Protein AF-A0A9P1MG33-F1 (afdb_monomer_lite)

Radius of gyration: 34.08 Å; chains: 1; bounding box: 85×29×83 Å

Organism: NCBI:txid1442378

Secondary structure (DSSP, 8-state):
-HHHHHSS--S-SSPP-PPP-SSSS--TTS-------SSHHHHHHHHHHHHHHHHHHHHHHHHHHHHHHHHHHHHHHHHHHHHHHHHHHHHHHHHHHHHHT-

Sequence (102 aa):
MKELARKRDRSATPPDEAFYDADGELRDKGVGFYKFSKDKELRNAQLRSLQEQHRSTKAQQIIDKQPESTRQQQVELRKQVIEERKAKKMADSFLDTLANDM

Structure (mmCIF, N/CA/C/O backbone):
data_AF-A0A9P1MG33-F1
#
_entry.id   AF-A0A9P1MG33-F1
#
loop_
_atom_site.group_PDB
_atom_site.id
_atom_site.type_symbol
_atom_site.label_atom_id
_atom_site.label_alt_id
_atom_site.label_comp_id
_atom_site.label_asym_id
_atom_site.label_entity_id
_atom_site.label_seq_id
_atom_site.pdbx_PDB_ins_code
_atom_site.Cartn_x
_atom_site.Cartn_y
_atom_site.Cartn_z
_atom_site.occupancy
_atom_site.B_iso_or_equiv
_atom_site.auth_seq_id
_atom_site.auth_comp_id
_atom_site.auth_asym_id
_atom_site.auth_atom_id
_atom_site.pdbx_PDB_model_num
ATOM 1 N N . MET A 1 1 ? 55.359 6.347 -11.482 1.00 58.78 1 MET A N 1
ATOM 2 C CA . MET A 1 1 ? 54.116 7.067 -11.863 1.00 58.78 1 MET A CA 1
ATOM 3 C C . MET A 1 1 ? 53.313 6.385 -12.978 1.00 58.78 1 MET A C 1
ATOM 5 O O . MET A 1 1 ? 52.123 6.185 -12.775 1.00 58.78 1 MET A O 1
ATOM 9 N N . LYS A 1 2 ? 53.907 5.977 -14.117 1.00 68.00 2 LYS A N 1
ATOM 10 C CA . LYS A 1 2 ? 53.170 5.316 -15.226 1.00 68.00 2 LYS A CA 1
ATOM 11 C C . LYS A 1 2 ? 52.450 4.013 -14.840 1.00 68.00 2 LYS A C 1
ATOM 13 O O . LYS A 1 2 ? 51.339 3.781 -15.303 1.00 68.00 2 LYS A O 1
ATOM 18 N N . GLU A 1 3 ? 53.045 3.187 -13.980 1.00 71.50 3 GLU A N 1
ATOM 19 C CA . GLU A 1 3 ? 52.443 1.899 -13.599 1.00 71.50 3 GLU A CA 1
ATOM 20 C C . GLU A 1 3 ? 51.207 2.032 -12.701 1.00 71.50 3 GLU A C 1
ATOM 22 O O . GLU A 1 3 ? 50.247 1.281 -12.868 1.00 71.50 3 GLU A O 1
ATOM 27 N N . LEU A 1 4 ? 51.179 3.025 -11.802 1.00 64.69 4 LEU A N 1
ATOM 28 C CA . LEU A 1 4 ? 50.005 3.308 -10.965 1.00 64.69 4 LEU A CA 1
ATOM 29 C C . LEU A 1 4 ? 48.806 3.766 -11.809 1.00 64.69 4 LEU A C 1
ATOM 31 O O . LEU A 1 4 ? 47.685 3.326 -11.578 1.00 64.69 4 LEU A O 1
ATOM 35 N N . ALA A 1 5 ? 49.037 4.599 -12.828 1.00 70.00 5 ALA A N 1
ATOM 36 C CA . ALA A 1 5 ? 47.980 5.105 -13.708 1.00 70.00 5 ALA A CA 1
ATOM 37 C C . ALA A 1 5 ? 47.325 4.013 -14.579 1.00 70.00 5 ALA A C 1
ATOM 39 O O . ALA A 1 5 ? 46.208 4.196 -15.066 1.00 70.00 5 ALA A O 1
ATOM 40 N N . ARG A 1 6 ? 48.008 2.876 -14.779 1.00 73.94 6 ARG A N 1
ATOM 41 C CA . ARG A 1 6 ? 47.490 1.718 -15.527 1.00 73.94 6 ARG A CA 1
ATOM 42 C C . ARG A 1 6 ? 46.565 0.828 -14.693 1.00 73.94 6 ARG A C 1
ATOM 44 O O . ARG A 1 6 ? 45.766 0.107 -15.272 1.00 73.94 6 ARG A O 1
ATOM 51 N N . LYS A 1 7 ? 46.679 0.887 -13.361 1.00 75.81 7 LYS A N 1
ATOM 52 C CA . LYS A 1 7 ? 45.844 0.147 -12.396 1.00 75.81 7 LYS A CA 1
ATOM 53 C C . LYS A 1 7 ? 44.598 0.926 -11.955 1.00 75.81 7 LYS A C 1
ATOM 55 O O . LYS A 1 7 ? 43.830 0.430 -11.140 1.00 75.81 7 LYS A O 1
ATOM 60 N N . ARG A 1 8 ? 44.418 2.154 -12.448 1.00 79.56 8 ARG A N 1
ATOM 61 C CA . ARG A 1 8 ? 43.261 2.988 -12.120 1.00 79.56 8 ARG A CA 1
ATOM 62 C C . ARG A 1 8 ? 42.038 2.500 -12.893 1.00 79.56 8 ARG A C 1
ATOM 64 O O . ARG A 1 8 ? 42.104 2.394 -14.116 1.00 79.56 8 ARG A O 1
ATOM 71 N N . ASP A 1 9 ? 40.944 2.259 -12.176 1.00 78.31 9 ASP A N 1
ATOM 72 C CA . ASP A 1 9 ? 39.632 2.049 -12.780 1.00 78.31 9 ASP A CA 1
ATOM 73 C C . ASP A 1 9 ? 39.226 3.304 -13.573 1.00 78.31 9 ASP A C 1
ATOM 75 O O . ASP A 1 9 ? 39.340 4.434 -13.087 1.00 78.31 9 ASP A O 1
ATOM 79 N N . ARG A 1 10 ? 38.853 3.098 -14.837 1.00 76.25 10 ARG A N 1
ATOM 80 C CA . ARG A 1 10 ? 38.447 4.144 -15.790 1.00 76.25 10 ARG A CA 1
ATOM 81 C C . ARG A 1 10 ? 36.953 4.082 -16.089 1.00 76.25 10 ARG A C 1
ATOM 83 O O . ARG A 1 10 ? 36.506 4.757 -17.013 1.00 76.25 10 ARG A O 1
ATOM 90 N N . SER A 1 11 ? 36.209 3.252 -15.361 1.00 76.62 11 SER A N 1
ATOM 91 C CA . SER A 1 11 ? 34.761 3.199 -15.467 1.00 76.62 11 SER A CA 1
ATOM 92 C C . SER A 1 11 ? 34.158 4.570 -15.145 1.00 76.62 11 SER A C 1
ATOM 94 O O . SER A 1 11 ? 34.645 5.306 -14.281 1.00 76.62 11 SER A O 1
ATOM 96 N N . ALA A 1 12 ? 33.116 4.948 -15.884 1.00 76.81 12 ALA A N 1
ATOM 97 C CA . ALA A 1 12 ? 32.343 6.133 -15.552 1.00 76.81 12 ALA A CA 1
ATOM 98 C C . ALA A 1 12 ? 31.658 5.880 -14.202 1.00 76.81 12 ALA A C 1
ATOM 100 O O . ALA A 1 12 ? 30.958 4.884 -14.027 1.00 76.81 12 ALA A O 1
ATOM 101 N N . THR A 1 13 ? 31.927 6.740 -13.220 1.00 74.00 13 THR A N 1
ATOM 102 C CA . THR A 1 13 ? 31.265 6.710 -11.913 1.00 74.00 13 THR A CA 1
ATOM 103 C C . THR A 1 13 ? 30.472 8.012 -11.773 1.00 74.00 13 THR A C 1
ATOM 105 O O . THR A 1 13 ? 31.098 9.075 -11.754 1.00 74.00 13 THR A O 1
ATOM 108 N N . PRO A 1 14 ? 29.130 7.974 -11.683 1.00 74.81 14 PRO A N 1
ATOM 109 C CA . PRO A 1 14 ? 28.273 6.790 -11.561 1.00 74.81 14 PRO A CA 1
ATOM 110 C C . PRO A 1 14 ? 28.169 5.980 -12.867 1.00 74.81 14 PRO A C 1
ATOM 112 O O . PRO A 1 14 ? 28.359 6.556 -13.937 1.00 74.81 14 PRO A O 1
ATOM 115 N N . PRO A 1 15 ? 27.868 4.670 -12.783 1.00 78.19 15 PRO A N 1
ATOM 116 C CA . PRO A 1 15 ? 27.584 3.858 -13.962 1.00 78.19 15 PRO A CA 1
ATOM 117 C C . PRO A 1 15 ? 26.358 4.389 -14.712 1.00 78.19 15 PRO A C 1
ATOM 119 O O . PRO A 1 15 ? 25.524 5.095 -14.138 1.00 78.19 15 PRO A O 1
ATOM 122 N N . ASP A 1 16 ? 26.237 3.999 -15.979 1.00 79.00 16 ASP A N 1
ATOM 123 C CA . ASP A 1 16 ? 25.070 4.323 -16.795 1.00 79.00 16 ASP A CA 1
ATOM 124 C C . ASP A 1 16 ? 23.774 3.819 -16.140 1.00 79.00 16 ASP A C 1
ATOM 126 O O . ASP A 1 16 ? 23.748 2.801 -15.439 1.00 79.00 16 ASP A O 1
ATOM 130 N N . GLU A 1 17 ? 22.678 4.545 -16.365 1.00 77.88 17 GLU A N 1
ATOM 131 C CA . GLU A 1 17 ? 21.373 4.201 -15.802 1.00 77.88 17 GLU A CA 1
ATOM 132 C C . GLU A 1 17 ? 20.867 2.868 -16.375 1.00 77.88 17 GLU A C 1
ATOM 134 O O . GLU A 1 17 ? 20.375 2.792 -17.500 1.00 77.88 17 GLU A O 1
ATOM 139 N N . ALA A 1 18 ? 20.961 1.807 -15.573 1.00 80.88 18 ALA A N 1
ATOM 140 C CA . ALA A 1 18 ? 20.404 0.498 -15.883 1.00 80.88 18 ALA A CA 1
ATOM 141 C C . ALA A 1 18 ? 19.050 0.313 -15.182 1.00 80.88 18 ALA A C 1
ATOM 143 O O . ALA A 1 18 ? 18.940 0.406 -13.956 1.00 80.88 18 ALA A O 1
ATOM 144 N N . PHE A 1 19 ? 18.008 0.018 -15.960 1.00 86.06 19 PHE A N 1
ATOM 145 C CA . PHE A 1 19 ? 16.677 -0.276 -15.437 1.00 86.06 19 PHE A CA 1
ATOM 146 C C . PHE A 1 19 ? 16.425 -1.782 -15.371 1.00 86.06 19 PHE A C 1
ATOM 148 O O . PHE A 1 19 ? 16.874 -2.543 -16.223 1.00 86.06 19 PHE A O 1
ATOM 155 N N . TYR A 1 20 ? 15.659 -2.201 -14.360 1.00 84.19 20 TYR A N 1
ATOM 156 C CA . TYR A 1 20 ? 15.186 -3.580 -14.228 1.00 84.19 20 TYR A CA 1
ATOM 157 C C . TYR A 1 20 ? 14.439 -4.046 -15.489 1.00 84.19 20 TYR A C 1
ATOM 159 O O . TYR A 1 20 ? 13.536 -3.347 -15.961 1.00 84.19 20 TYR A O 1
ATOM 167 N N . ASP A 1 21 ? 14.799 -5.236 -15.975 1.00 84.88 21 ASP A N 1
ATOM 168 C CA . ASP A 1 21 ? 14.183 -5.906 -17.115 1.00 84.88 21 ASP A CA 1
ATOM 169 C C . ASP A 1 21 ? 13.141 -6.930 -16.651 1.00 84.88 21 ASP A C 1
ATOM 171 O O . ASP A 1 21 ? 13.475 -7.992 -16.129 1.00 84.88 21 ASP A O 1
ATOM 175 N N . ALA A 1 22 ? 11.869 -6.605 -16.872 1.00 81.12 22 ALA A N 1
ATOM 176 C CA . ALA A 1 22 ? 10.746 -7.445 -16.481 1.00 81.12 22 ALA A CA 1
ATOM 177 C C . ALA A 1 22 ? 10.575 -8.712 -17.335 1.00 81.12 22 ALA A C 1
ATOM 179 O O . ALA A 1 22 ? 9.859 -9.620 -16.916 1.00 81.12 22 ALA A O 1
ATOM 180 N N . ASP A 1 23 ? 11.183 -8.770 -18.521 1.00 80.94 23 ASP A N 1
ATOM 181 C CA . ASP A 1 23 ? 11.061 -9.915 -19.430 1.00 80.94 23 ASP A CA 1
ATOM 182 C C . ASP A 1 23 ? 12.213 -10.913 -19.260 1.00 80.94 23 ASP A C 1
ATOM 184 O O . ASP A 1 23 ? 12.101 -12.063 -19.678 1.00 80.94 23 ASP A O 1
ATOM 188 N N . GLY A 1 24 ? 13.298 -10.497 -18.597 1.00 78.56 24 GLY A N 1
ATOM 189 C CA . GLY A 1 24 ? 14.409 -11.374 -18.221 1.00 78.56 24 GLY A CA 1
ATOM 190 C C . GLY A 1 24 ? 14.135 -12.228 -16.978 1.00 78.56 24 GLY A C 1
ATOM 191 O O . GLY A 1 24 ? 14.844 -13.203 -16.738 1.00 78.56 24 GLY A O 1
ATOM 192 N N . GLU A 1 25 ? 13.116 -11.889 -16.181 1.00 72.50 25 GLU A N 1
ATOM 193 C CA . GLU A 1 25 ? 12.738 -12.658 -14.994 1.00 72.50 25 GLU A CA 1
ATOM 194 C C . GLU A 1 25 ? 11.605 -13.640 -15.329 1.00 72.50 25 GLU A C 1
ATOM 196 O O . GLU A 1 25 ? 10.447 -13.254 -15.502 1.00 72.50 25 GLU A O 1
ATOM 201 N N . LEU A 1 26 ? 11.930 -14.933 -15.392 1.00 69.62 26 LEU A N 1
ATOM 202 C CA . LEU A 1 26 ? 10.944 -15.992 -15.590 1.00 69.62 26 LEU A CA 1
ATOM 203 C C . LEU A 1 26 ? 10.181 -16.248 -14.278 1.00 69.62 26 LEU A C 1
ATOM 205 O O . LEU A 1 26 ? 10.656 -16.943 -13.378 1.00 69.62 26 LEU A O 1
ATOM 209 N N . ARG A 1 27 ? 8.992 -15.651 -14.150 1.00 72.25 27 ARG A N 1
ATOM 210 C CA . ARG A 1 27 ? 8.103 -15.797 -12.985 1.00 72.25 27 ARG A CA 1
ATOM 211 C C . ARG A 1 27 ? 6.937 -16.736 -13.279 1.00 72.25 27 ARG A C 1
ATOM 213 O O . ARG A 1 27 ? 5.783 -16.325 -13.287 1.00 72.25 27 ARG A O 1
ATOM 220 N N . ASP A 1 28 ? 7.238 -18.018 -13.438 1.00 71.19 28 ASP A N 1
ATOM 221 C CA . ASP A 1 28 ? 6.229 -19.036 -13.781 1.00 71.19 28 ASP A CA 1
ATOM 222 C C . ASP A 1 28 ? 5.352 -19.464 -12.594 1.00 71.19 28 ASP A C 1
ATOM 224 O O . ASP A 1 28 ? 4.324 -20.115 -12.766 1.00 71.19 28 ASP A O 1
ATOM 228 N N . LYS A 1 29 ? 5.762 -19.121 -11.366 1.00 72.88 29 LYS A N 1
ATOM 229 C CA . LYS A 1 29 ? 5.102 -19.540 -10.115 1.00 72.88 29 LYS A CA 1
ATOM 230 C C . LYS A 1 29 ? 4.717 -18.367 -9.200 1.00 72.88 29 LYS A C 1
ATOM 232 O O . LYS A 1 29 ? 4.616 -18.547 -7.990 1.00 72.88 29 LYS A O 1
ATOM 237 N N . GLY A 1 30 ? 4.580 -17.156 -9.746 1.00 68.81 30 GLY A N 1
ATOM 238 C CA . GLY A 1 30 ? 4.502 -15.915 -8.964 1.00 68.81 30 GLY A CA 1
ATOM 239 C C . GLY A 1 30 ? 3.156 -15.183 -8.985 1.00 68.81 30 GLY A C 1
ATOM 240 O O . GLY A 1 30 ? 2.344 -15.349 -9.891 1.00 68.81 30 GLY A O 1
ATOM 241 N N . VAL A 1 31 ? 2.968 -14.311 -7.985 1.00 72.50 31 VAL A N 1
ATOM 242 C CA . VAL A 1 31 ? 1.948 -13.246 -7.966 1.00 72.50 31 VAL A CA 1
ATOM 243 C C . VAL A 1 31 ? 2.248 -12.258 -9.100 1.00 72.50 31 VAL A C 1
ATOM 245 O O . VAL A 1 31 ? 3.407 -11.898 -9.311 1.00 72.50 31 VAL A O 1
ATOM 248 N N . GLY A 1 32 ? 1.216 -11.822 -9.830 1.00 76.44 32 GLY A N 1
ATOM 249 C CA . GLY A 1 32 ? 1.362 -10.846 -10.911 1.00 76.44 32 GLY A CA 1
ATOM 250 C C . GLY A 1 32 ? 2.050 -9.567 -10.426 1.00 76.44 32 GLY A C 1
ATOM 251 O O . GLY A 1 32 ? 1.691 -9.016 -9.387 1.00 76.44 32 GLY A O 1
ATOM 252 N N . PHE A 1 33 ? 3.048 -9.100 -11.174 1.00 84.19 33 PHE A N 1
ATOM 253 C CA . PHE A 1 33 ? 3.790 -7.878 -10.872 1.00 84.19 33 PHE A CA 1
ATOM 254 C C . PHE A 1 33 ? 3.629 -6.863 -12.003 1.00 84.19 33 PHE A C 1
ATOM 256 O O . PHE A 1 33 ? 3.382 -7.221 -13.155 1.00 84.19 33 PHE A O 1
ATOM 263 N N . TYR A 1 34 ? 3.774 -5.580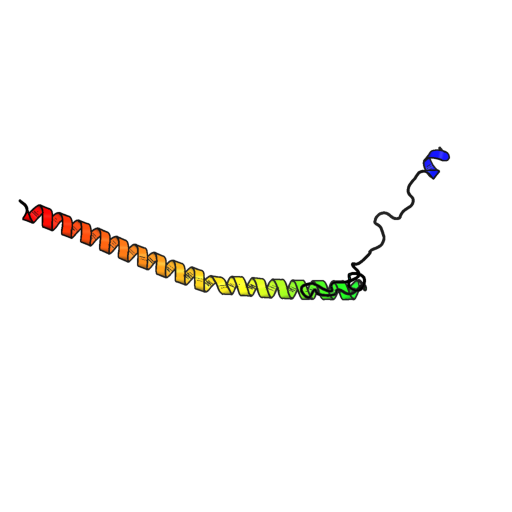 -11.673 1.00 87.56 34 TYR A N 1
ATOM 264 C CA . TYR A 1 34 ? 3.711 -4.514 -12.665 1.00 87.56 34 TYR A CA 1
ATOM 265 C C . TYR A 1 34 ? 5.037 -4.416 -13.430 1.00 87.56 34 TYR A C 1
ATOM 267 O O . TYR A 1 34 ? 6.092 -4.179 -12.837 1.00 87.56 34 TYR A O 1
ATOM 275 N N . LYS A 1 35 ? 4.983 -4.595 -14.754 1.00 89.06 35 LYS A N 1
ATOM 276 C CA . LYS A 1 35 ? 6.146 -4.490 -15.641 1.00 89.06 35 LYS A CA 1
ATOM 277 C C . LYS A 1 35 ? 6.396 -3.027 -16.013 1.00 89.06 35 LYS A C 1
ATOM 279 O O . LYS A 1 35 ? 5.692 -2.465 -16.849 1.00 89.06 35 LYS A O 1
ATOM 284 N N . PHE A 1 36 ? 7.397 -2.405 -15.395 1.00 90.69 36 PHE A N 1
ATOM 285 C CA . PHE A 1 36 ? 7.818 -1.053 -15.767 1.00 90.69 36 PHE A CA 1
ATOM 286 C C . PHE A 1 36 ? 8.544 -1.034 -17.111 1.00 90.69 36 PHE A C 1
ATOM 288 O O . PHE A 1 36 ? 9.255 -1.978 -17.456 1.00 90.69 36 PHE A O 1
ATOM 295 N N . SER A 1 37 ? 8.425 0.085 -17.824 1.00 89.94 37 SER A N 1
ATOM 296 C CA . SER A 1 37 ? 9.181 0.319 -19.051 1.00 89.94 37 SER A CA 1
ATOM 297 C C . SER A 1 37 ? 10.693 0.372 -18.786 1.00 89.94 37 SER A C 1
ATOM 299 O O . SER A 1 37 ? 11.146 0.746 -17.694 1.00 89.94 37 SER A O 1
ATOM 301 N N . LYS A 1 38 ? 11.467 0.006 -19.814 1.00 88.25 38 LYS A N 1
ATOM 302 C CA . LYS A 1 38 ? 12.919 0.233 -19.900 1.00 88.25 38 LYS A CA 1
ATOM 303 C C . LYS A 1 38 ? 13.241 1.667 -20.319 1.00 88.25 38 LYS A C 1
ATOM 305 O O . LYS A 1 38 ? 14.335 2.145 -20.055 1.00 88.25 38 LYS A O 1
ATOM 310 N N . ASP A 1 39 ? 12.291 2.342 -20.959 1.00 90.69 39 ASP A N 1
ATOM 311 C CA . ASP A 1 39 ? 12.423 3.752 -21.295 1.00 90.69 39 ASP A CA 1
ATOM 312 C C . ASP A 1 39 ? 12.264 4.619 -20.039 1.00 90.69 39 ASP A C 1
ATOM 314 O O . ASP A 1 39 ? 11.305 4.465 -19.274 1.00 90.69 39 ASP A O 1
ATOM 318 N N . LYS A 1 40 ? 13.216 5.533 -19.831 1.00 90.00 40 LYS A N 1
ATOM 319 C CA . LYS A 1 40 ? 13.304 6.373 -18.631 1.00 90.00 40 LYS A CA 1
ATOM 320 C C . LYS A 1 40 ? 12.085 7.273 -18.468 1.00 90.00 40 LYS A C 1
ATOM 322 O O . LYS A 1 40 ? 11.576 7.424 -17.355 1.00 90.00 40 LYS A O 1
ATOM 327 N N . GLU A 1 41 ? 11.632 7.902 -19.544 1.00 92.31 41 GLU A N 1
ATOM 328 C CA . GLU A 1 41 ? 10.544 8.877 -19.486 1.00 92.31 41 GLU A CA 1
ATOM 329 C C . GLU A 1 41 ? 9.220 8.183 -19.184 1.00 92.31 41 GLU A C 1
ATOM 331 O O . GLU A 1 41 ? 8.514 8.565 -18.243 1.00 92.31 41 GLU A O 1
ATOM 336 N N . LEU A 1 42 ? 8.945 7.091 -19.901 1.00 92.81 42 LEU A N 1
ATOM 337 C CA . LEU A 1 42 ? 7.774 6.253 -19.676 1.00 92.81 42 LEU A CA 1
ATOM 338 C C . LEU A 1 42 ? 7.776 5.652 -18.271 1.00 92.81 42 LEU A C 1
ATOM 340 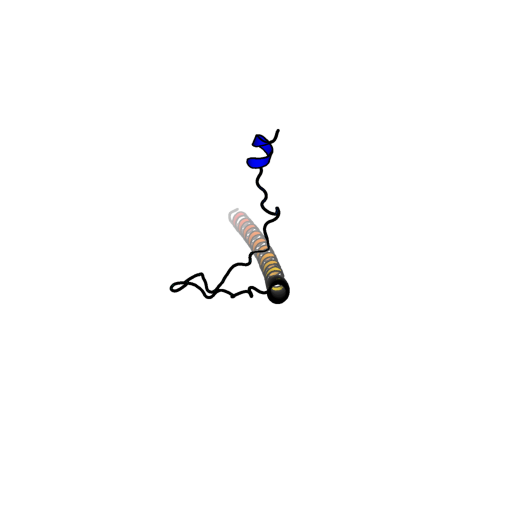O O . LEU A 1 42 ? 6.760 5.709 -17.578 1.00 92.81 42 LEU A O 1
ATOM 344 N N . ARG A 1 43 ? 8.915 5.132 -17.800 1.00 92.56 43 ARG A N 1
ATOM 345 C CA . ARG A 1 43 ? 9.044 4.606 -16.434 1.00 92.56 43 ARG A CA 1
ATOM 346 C C . ARG A 1 43 ? 8.762 5.682 -15.389 1.00 92.56 43 ARG A C 1
ATOM 348 O O . ARG A 1 43 ? 8.040 5.424 -14.428 1.00 92.56 43 ARG A O 1
ATOM 355 N N . ASN A 1 44 ? 9.296 6.888 -15.562 1.00 93.81 44 ASN A N 1
ATOM 356 C CA . ASN A 1 44 ? 9.047 7.990 -14.634 1.00 93.81 44 ASN A CA 1
ATOM 357 C C . ASN A 1 44 ? 7.568 8.391 -14.608 1.00 93.81 44 ASN A C 1
ATOM 359 O O . ASN A 1 44 ? 7.026 8.659 -13.536 1.00 93.81 44 ASN A O 1
ATOM 363 N N . ALA A 1 45 ? 6.895 8.402 -15.760 1.00 96.19 45 ALA A N 1
ATOM 364 C CA . ALA A 1 45 ? 5.454 8.631 -15.827 1.00 96.19 45 ALA A CA 1
ATOM 365 C C . ALA A 1 45 ? 4.664 7.526 -15.100 1.00 96.19 45 ALA A C 1
ATOM 367 O O . ALA A 1 45 ? 3.792 7.830 -14.284 1.00 96.19 45 ALA A O 1
ATOM 368 N N . GLN A 1 46 ? 5.024 6.257 -15.316 1.00 95.19 46 GLN A N 1
ATOM 369 C CA . GLN A 1 46 ? 4.422 5.109 -14.629 1.00 95.19 46 GLN A CA 1
ATOM 370 C C . GLN A 1 46 ? 4.601 5.193 -13.105 1.00 95.19 46 GLN A C 1
ATOM 372 O O . GLN A 1 46 ? 3.644 4.998 -12.358 1.00 95.19 46 GLN A O 1
ATOM 377 N N . LEU A 1 47 ? 5.802 5.538 -12.630 1.00 95.00 47 LEU A N 1
ATOM 378 C CA . LEU A 1 47 ? 6.085 5.699 -11.201 1.00 95.00 47 LEU A CA 1
ATOM 379 C C . LEU A 1 47 ? 5.289 6.850 -10.575 1.00 95.00 47 LEU A C 1
ATOM 381 O O . LEU A 1 47 ? 4.768 6.697 -9.472 1.00 95.00 47 LEU A O 1
ATOM 385 N N . ARG A 1 48 ? 5.156 7.983 -11.275 1.00 96.88 48 ARG A N 1
ATOM 386 C CA . ARG A 1 48 ? 4.336 9.114 -10.810 1.00 96.88 48 ARG A CA 1
ATOM 387 C C . ARG A 1 48 ? 2.868 8.722 -10.676 1.00 96.88 48 ARG A C 1
ATOM 389 O O . ARG A 1 48 ? 2.271 8.993 -9.638 1.00 96.88 48 ARG A O 1
ATOM 396 N N . SER A 1 49 ? 2.322 8.035 -11.679 1.00 96.38 49 SER A N 1
ATOM 397 C CA . SER A 1 49 ? 0.943 7.538 -11.643 1.00 96.38 49 SER A CA 1
ATOM 398 C C . SER A 1 49 ? 0.725 6.556 -10.487 1.00 96.38 49 SER A C 1
ATOM 400 O O . SER A 1 49 ? -0.231 6.696 -9.725 1.00 96.38 49 SER A O 1
ATOM 402 N N . LEU A 1 50 ? 1.658 5.621 -10.276 1.00 96.19 50 LEU A N 1
ATOM 403 C CA . LEU A 1 50 ? 1.595 4.686 -9.153 1.00 96.19 50 LEU A CA 1
ATOM 404 C C . LEU A 1 50 ? 1.640 5.412 -7.799 1.00 96.19 50 LEU A C 1
ATOM 406 O O . LEU A 1 50 ? 0.906 5.063 -6.873 1.00 96.19 50 LEU A O 1
ATOM 410 N N . GLN A 1 51 ? 2.483 6.438 -7.670 1.00 96.81 51 GLN A N 1
ATOM 411 C CA . GLN A 1 51 ? 2.573 7.230 -6.446 1.00 96.81 51 GLN A CA 1
ATOM 412 C C . GLN A 1 51 ? 1.277 8.002 -6.170 1.00 96.81 51 GLN A C 1
ATOM 414 O O . GLN A 1 51 ? 0.859 8.103 -5.016 1.00 96.81 51 GLN A O 1
ATOM 419 N N . GLU A 1 52 ? 0.627 8.528 -7.205 1.00 97.19 52 GLU A N 1
ATOM 420 C CA . GLU A 1 52 ? -0.667 9.198 -7.086 1.00 97.19 52 GLU A CA 1
ATOM 421 C C . GLU A 1 52 ? -1.765 8.231 -6.622 1.00 97.19 52 GLU A C 1
ATOM 423 O O . GLU A 1 52 ? -2.455 8.517 -5.642 1.00 97.19 52 GLU A O 1
ATOM 428 N N . GLN A 1 53 ? -1.851 7.043 -7.231 1.00 96.31 53 GLN A N 1
ATOM 429 C CA . GLN A 1 53 ? -2.768 5.978 -6.804 1.00 96.31 53 GLN A CA 1
ATOM 430 C C . GLN A 1 53 ? -2.514 5.533 -5.359 1.00 96.31 53 GLN A C 1
ATOM 432 O O . GLN A 1 53 ? -3.446 5.273 -4.593 1.00 96.31 53 GLN A O 1
ATOM 437 N N . HIS A 1 54 ? -1.245 5.461 -4.951 1.00 96.81 54 HIS A N 1
ATOM 438 C CA . HIS A 1 54 ? -0.898 5.142 -3.572 1.00 96.81 54 HIS A CA 1
ATOM 439 C C . HIS A 1 54 ? -1.397 6.220 -2.604 1.00 96.81 54 HIS A C 1
ATOM 441 O O . HIS A 1 54 ? -1.984 5.899 -1.569 1.00 96.81 54 HIS A O 1
ATOM 447 N N . ARG A 1 55 ? -1.194 7.501 -2.940 1.00 97.38 55 ARG A N 1
ATOM 448 C CA . ARG A 1 55 ? -1.651 8.631 -2.120 1.00 97.38 55 ARG A CA 1
ATOM 449 C C . ARG A 1 55 ? -3.170 8.653 -1.989 1.00 97.38 55 ARG A C 1
ATOM 451 O O . ARG A 1 55 ? -3.654 8.790 -0.869 1.00 97.38 55 ARG A O 1
ATOM 458 N N . SER A 1 56 ? -3.908 8.475 -3.086 1.00 96.50 56 SER A N 1
ATOM 459 C CA . SER A 1 56 ? -5.377 8.451 -3.052 1.00 96.50 56 SER A CA 1
ATOM 460 C C . SER A 1 56 ? -5.900 7.290 -2.205 1.00 96.50 56 SER A C 1
ATOM 462 O O . SER A 1 56 ? -6.732 7.495 -1.325 1.00 96.50 56 SER A O 1
ATOM 464 N N . THR A 1 57 ? -5.330 6.094 -2.373 1.00 96.50 57 THR A N 1
ATOM 465 C CA . THR A 1 57 ? -5.697 4.912 -1.578 1.00 96.50 57 THR A CA 1
ATOM 466 C C . THR A 1 57 ? -5.419 5.127 -0.093 1.00 96.50 57 THR A C 1
ATOM 468 O O . THR A 1 57 ? -6.245 4.793 0.754 1.00 96.50 57 THR A O 1
ATOM 471 N N . LYS A 1 58 ? -4.262 5.702 0.255 1.00 95.81 58 LYS A N 1
ATOM 472 C CA . LYS A 1 58 ? -3.921 6.006 1.650 1.00 95.81 58 LYS A CA 1
ATOM 473 C C . LYS A 1 58 ? -4.835 7.066 2.251 1.00 95.81 58 LYS A C 1
ATOM 475 O O . LYS A 1 58 ? -5.241 6.908 3.398 1.00 95.81 58 LYS A O 1
ATOM 480 N N . ALA A 1 59 ? -5.180 8.103 1.491 1.00 95.31 59 ALA A N 1
ATOM 481 C CA . ALA A 1 59 ? -6.143 9.107 1.925 1.00 95.31 59 ALA A CA 1
ATOM 482 C C . ALA A 1 59 ? -7.513 8.470 2.196 1.00 95.31 59 ALA A C 1
ATOM 484 O O . ALA A 1 59 ? -8.075 8.685 3.269 1.00 95.31 59 ALA A O 1
ATOM 485 N N . GLN A 1 60 ? -7.992 7.610 1.291 1.00 94.44 60 GLN A N 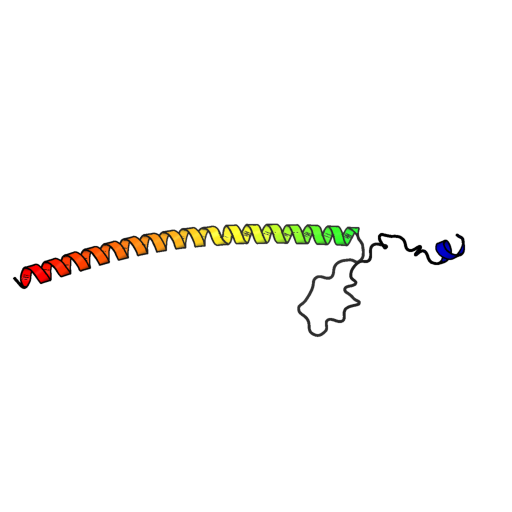1
ATOM 486 C CA . GLN A 1 60 ? -9.249 6.889 1.481 1.00 94.44 60 GLN A CA 1
ATOM 487 C C . GLN A 1 60 ? -9.204 5.993 2.719 1.00 94.44 60 GLN A C 1
ATOM 489 O O . GLN A 1 60 ? -10.097 6.068 3.545 1.00 94.44 60 GLN A O 1
ATOM 494 N N . GLN A 1 61 ? -8.124 5.234 2.930 1.00 93.06 61 GLN A N 1
ATOM 495 C CA . GLN A 1 61 ? -7.963 4.408 4.134 1.00 93.06 61 GLN A CA 1
ATOM 496 C C . GLN A 1 61 ? -8.005 5.220 5.433 1.00 93.06 61 GLN A C 1
ATOM 498 O O . GLN A 1 61 ? -8.460 4.716 6.459 1.00 93.06 61 GLN A O 1
ATOM 503 N N . ILE A 1 62 ? -7.483 6.450 5.427 1.00 91.69 62 ILE A N 1
ATOM 504 C CA . ILE A 1 62 ? -7.553 7.331 6.596 1.00 91.69 62 ILE A CA 1
ATOM 505 C C . ILE A 1 62 ? -9.002 7.755 6.829 1.00 91.69 62 ILE A C 1
ATOM 507 O O . ILE A 1 62 ? -9.465 7.638 7.959 1.00 91.69 62 ILE A O 1
ATOM 511 N N . ILE A 1 63 ? -9.713 8.187 5.781 1.00 89.38 63 ILE A N 1
ATOM 512 C CA . ILE A 1 63 ? -11.140 8.549 5.841 1.00 89.38 63 ILE A CA 1
ATOM 513 C C . ILE A 1 63 ? -11.966 7.357 6.347 1.00 89.38 63 ILE A C 1
ATOM 515 O O . ILE A 1 63 ? -12.713 7.519 7.304 1.00 89.38 63 ILE A O 1
ATOM 519 N N . ASP A 1 64 ? -11.702 6.171 5.795 1.00 86.81 64 ASP A N 1
ATOM 520 C CA . ASP A 1 64 ? -12.085 4.817 6.220 1.00 86.81 64 ASP A CA 1
ATOM 521 C C . ASP A 1 64 ? -12.169 4.622 7.737 1.00 86.81 64 ASP A C 1
ATOM 523 O O . ASP A 1 64 ? -13.155 4.165 8.317 1.00 86.81 64 ASP A O 1
ATOM 527 N N . LYS A 1 65 ? -11.067 4.981 8.394 1.00 82.25 65 LYS A N 1
ATOM 528 C CA . LYS A 1 65 ? -10.816 4.692 9.809 1.00 82.25 65 LYS A CA 1
ATOM 529 C C . LYS A 1 65 ? -11.379 5.743 10.765 1.00 82.25 65 LYS A C 1
ATOM 531 O O . LYS A 1 65 ? -11.555 5.446 11.945 1.00 82.25 65 LYS A O 1
ATOM 536 N N . GLN A 1 66 ? -11.670 6.957 10.297 1.00 76.19 66 GLN A N 1
ATOM 537 C CA . GLN A 1 66 ? -12.267 8.015 11.128 1.00 76.19 66 GLN A CA 1
ATOM 538 C C . GLN A 1 66 ? -13.669 7.667 11.686 1.00 76.19 66 GLN A C 1
ATOM 540 O O . GLN A 1 66 ? -13.918 7.897 12.872 1.00 76.19 66 GLN A O 1
ATOM 545 N N . PRO A 1 67 ? -14.619 7.097 10.919 1.00 71.44 67 PRO A N 1
ATOM 546 C CA . PRO A 1 67 ? -15.907 6.690 11.477 1.00 71.44 67 PRO A CA 1
ATOM 547 C C . PRO A 1 67 ? -15.774 5.492 12.429 1.00 71.44 67 PRO A C 1
ATOM 549 O O . PRO A 1 67 ? -16.520 5.395 13.404 1.00 71.44 67 PRO A O 1
ATOM 552 N N . GLU A 1 68 ? -14.804 4.597 12.208 1.00 70.62 68 GLU A N 1
ATOM 553 C CA . GLU A 1 68 ? -14.542 3.491 13.134 1.00 70.62 68 GLU A CA 1
ATOM 554 C C . GLU A 1 68 ? -14.041 3.990 14.492 1.00 70.62 68 GLU A C 1
ATOM 556 O O . GLU A 1 68 ? -14.533 3.525 15.521 1.00 70.62 68 GLU A O 1
ATOM 561 N N . SER A 1 69 ? -13.135 4.973 14.511 1.00 72.94 69 SER A N 1
ATOM 562 C CA . SER A 1 69 ? -12.604 5.535 15.758 1.00 72.94 69 SER A CA 1
ATOM 563 C C . SER A 1 69 ? -13.677 6.280 16.556 1.00 72.94 69 SER A C 1
ATOM 565 O O . SER A 1 69 ? -13.809 6.067 17.761 1.00 72.94 69 SER A O 1
ATOM 567 N N . THR A 1 70 ? -14.515 7.083 15.897 1.00 78.31 70 THR A N 1
ATOM 568 C CA . THR A 1 70 ? -15.610 7.804 16.571 1.00 78.31 70 THR A CA 1
ATOM 569 C C . THR A 1 70 ? -16.678 6.858 17.119 1.00 78.31 70 THR A C 1
ATOM 571 O O . THR A 1 70 ? -17.148 7.039 18.246 1.00 78.31 70 THR A O 1
ATOM 574 N N . ARG A 1 71 ? -17.033 5.797 16.381 1.00 83.31 71 ARG A N 1
ATOM 575 C CA . ARG A 1 71 ? -17.962 4.768 16.871 1.00 83.31 71 ARG A CA 1
ATOM 576 C C . ARG A 1 71 ? -17.379 4.005 18.059 1.00 83.31 71 ARG A C 1
ATOM 578 O O . ARG A 1 71 ? -18.095 3.766 19.029 1.00 83.31 71 ARG A O 1
ATOM 585 N N . GLN A 1 72 ? -16.103 3.628 17.998 1.00 85.56 72 GLN A N 1
ATOM 586 C CA . GLN A 1 72 ? -15.412 2.949 19.098 1.00 85.56 72 GLN A CA 1
ATOM 587 C C . GLN A 1 72 ? -15.399 3.811 20.364 1.00 85.56 72 GLN A C 1
ATOM 589 O O . GLN A 1 72 ? -15.803 3.326 21.418 1.00 85.56 72 GLN A O 1
ATOM 594 N N . GLN A 1 73 ? -15.065 5.100 20.246 1.00 87.50 73 GLN A N 1
ATOM 595 C CA . GLN A 1 73 ? -15.095 6.048 21.365 1.00 87.50 73 GLN A CA 1
ATOM 596 C C . GLN A 1 73 ? -16.491 6.159 21.991 1.00 87.50 73 GLN A C 1
ATOM 598 O O . GLN A 1 73 ? -16.634 6.098 23.210 1.00 87.50 73 GLN A O 1
ATOM 603 N N . GLN A 1 74 ? -17.547 6.262 21.178 1.00 89.44 74 GLN A N 1
ATOM 604 C CA . GLN A 1 74 ? -18.920 6.310 21.695 1.00 89.44 74 GLN A CA 1
ATOM 605 C C . GLN A 1 74 ? -19.319 5.021 22.425 1.00 89.44 74 GLN A C 1
ATOM 607 O O . GLN A 1 74 ? -19.997 5.074 23.453 1.00 89.44 74 GLN A O 1
ATOM 612 N N . VAL A 1 75 ? -18.922 3.858 21.902 1.00 91.56 75 VAL A N 1
ATOM 613 C CA . VAL A 1 75 ? -19.180 2.561 22.544 1.00 91.56 75 VAL A CA 1
ATOM 614 C C . VAL A 1 75 ? -18.420 2.448 23.865 1.00 91.56 75 VAL A C 1
ATOM 616 O O . VAL A 1 75 ? -18.988 1.982 24.851 1.00 91.56 75 VAL A O 1
ATOM 619 N N . GLU A 1 76 ? -17.173 2.906 23.910 1.00 92.12 76 GLU A N 1
ATOM 620 C CA . GLU A 1 76 ? -16.341 2.877 25.111 1.00 92.12 76 GLU A CA 1
ATOM 621 C C . GLU A 1 76 ? -16.883 3.799 26.209 1.00 92.12 76 GLU A C 1
ATOM 623 O O . GLU A 1 76 ? -17.062 3.351 27.341 1.00 92.12 76 GLU A O 1
ATOM 628 N N . LEU A 1 77 ? -17.281 5.028 25.862 1.00 93.19 77 LEU A N 1
ATOM 629 C CA . LEU A 1 77 ? -17.954 5.943 26.790 1.00 93.19 77 LEU A CA 1
ATOM 630 C C . LEU A 1 77 ? -19.257 5.341 27.332 1.00 93.19 77 LEU A C 1
ATOM 632 O O . LEU A 1 77 ? -19.515 5.373 28.535 1.00 93.19 77 LEU A O 1
ATOM 636 N N . ARG A 1 78 ? -20.077 4.730 26.465 1.00 94.62 78 ARG A N 1
ATOM 637 C CA . ARG A 1 78 ? -21.300 4.035 26.904 1.00 94.62 78 ARG A CA 1
ATOM 638 C C . ARG A 1 78 ? -20.988 2.879 27.850 1.00 94.62 78 ARG A C 1
ATOM 640 O O . ARG A 1 78 ? -21.711 2.693 28.826 1.00 94.62 78 ARG A O 1
ATOM 647 N N . LYS A 1 79 ? -19.927 2.116 27.581 1.00 94.94 79 LYS A N 1
ATOM 648 C CA . LYS A 1 79 ? -19.488 1.011 28.439 1.00 94.94 79 LYS A CA 1
ATOM 649 C C . LYS A 1 79 ? -19.067 1.524 29.817 1.00 94.94 79 LYS A C 1
ATOM 651 O O . LYS A 1 79 ? -19.537 0.978 30.807 1.00 94.94 79 LYS A O 1
ATOM 656 N N . GLN A 1 80 ? -18.275 2.594 29.884 1.00 95.19 80 GLN A N 1
ATOM 657 C CA . GLN A 1 80 ? -17.861 3.218 31.148 1.00 95.19 80 GLN A CA 1
ATOM 658 C C . GLN A 1 80 ? -19.068 3.677 31.977 1.00 95.19 80 GLN A C 1
ATOM 660 O O . GLN A 1 80 ? -19.196 3.289 33.134 1.00 95.19 80 GLN A O 1
ATOM 665 N N . VAL A 1 81 ? -20.022 4.387 31.364 1.00 96.25 81 VAL A N 1
ATOM 666 C CA . VAL A 1 81 ? -21.247 4.841 32.051 1.00 96.25 81 VAL A CA 1
ATOM 667 C C . VAL A 1 81 ? -22.074 3.668 32.590 1.00 96.25 81 VAL A C 1
ATOM 669 O O . VAL A 1 81 ? -22.658 3.755 33.672 1.00 96.25 81 VAL A O 1
ATOM 672 N N . ILE A 1 82 ? -22.163 2.563 31.845 1.00 94.38 82 ILE A N 1
ATOM 673 C CA . ILE A 1 82 ? -22.879 1.363 32.297 1.00 94.38 82 ILE A CA 1
ATOM 674 C C . ILE A 1 82 ? -22.156 0.715 33.481 1.00 94.38 82 ILE A C 1
ATOM 676 O O . ILE A 1 82 ? -22.817 0.359 34.456 1.00 94.38 82 ILE A O 1
ATOM 680 N N . GLU A 1 83 ? -20.834 0.571 33.414 1.00 94.81 83 GLU A N 1
ATOM 681 C CA . GLU A 1 83 ? -20.041 -0.017 34.497 1.00 94.81 83 GLU A CA 1
ATOM 682 C C . GLU A 1 83 ? -20.103 0.833 35.772 1.00 94.81 83 GLU A C 1
ATOM 684 O O . GLU A 1 83 ? -20.340 0.289 36.847 1.00 94.81 83 GLU A O 1
ATOM 689 N N . GLU A 1 84 ? -20.046 2.163 35.670 1.00 95.44 84 GLU A N 1
ATOM 690 C CA . GLU A 1 84 ? -20.254 3.060 36.816 1.00 95.44 84 GLU A CA 1
ATOM 691 C C . GLU A 1 84 ? -21.640 2.886 37.449 1.00 95.44 84 GLU A C 1
ATOM 693 O O . GLU A 1 84 ? -21.778 2.815 38.671 1.00 95.44 84 GLU A O 1
ATOM 698 N N . ARG A 1 85 ? -22.693 2.794 36.625 1.00 94.19 85 ARG A N 1
ATOM 699 C CA . ARG A 1 85 ? -24.062 2.568 37.115 1.00 94.19 85 ARG A CA 1
ATOM 700 C C . ARG A 1 85 ? -24.210 1.205 37.783 1.00 94.19 85 ARG A C 1
ATOM 702 O O . ARG A 1 85 ? -24.918 1.106 38.781 1.00 94.19 85 ARG A O 1
ATOM 709 N N . LYS A 1 86 ? -23.571 0.162 37.245 1.00 93.69 86 LYS A N 1
ATOM 710 C CA . LYS A 1 86 ? -23.557 -1.175 37.856 1.00 93.69 86 LYS A CA 1
ATOM 711 C C . LYS A 1 86 ? -22.809 -1.171 39.184 1.00 93.69 86 LYS A C 1
ATOM 713 O O . LYS A 1 86 ? -23.338 -1.711 40.147 1.00 93.69 86 LYS A O 1
ATOM 718 N N . ALA A 1 87 ? -21.638 -0.538 39.245 1.00 94.56 87 ALA A N 1
ATOM 719 C CA . ALA A 1 87 ? -20.843 -0.433 40.463 1.00 94.56 87 ALA A CA 1
ATOM 720 C C . ALA A 1 87 ? -21.616 0.285 41.579 1.00 94.56 87 ALA A C 1
ATOM 722 O O . ALA A 1 87 ? -21.664 -0.216 42.698 1.00 94.56 87 ALA A O 1
ATOM 723 N N . LYS A 1 88 ? -22.299 1.395 41.257 1.00 94.38 88 LYS A N 1
ATOM 724 C CA . LYS A 1 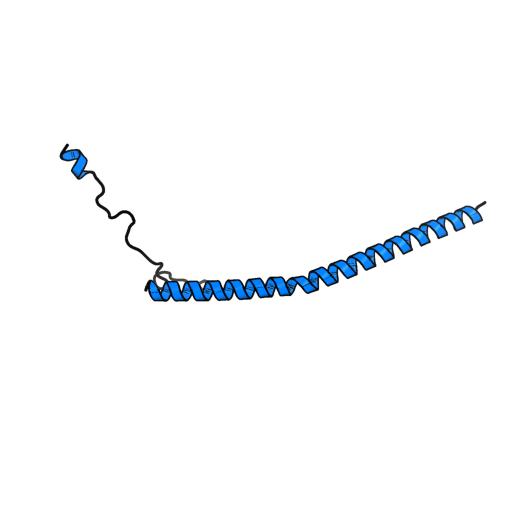88 ? -23.188 2.091 42.203 1.00 94.38 88 LYS A CA 1
ATOM 725 C C . LYS A 1 88 ? -24.313 1.187 42.700 1.00 94.38 88 LYS A C 1
ATOM 727 O O . LYS A 1 88 ? -24.446 1.007 43.898 1.00 94.38 88 LYS A O 1
ATOM 732 N N . LYS A 1 89 ? -25.047 0.532 41.793 1.00 94.00 89 LYS A N 1
ATOM 733 C CA . LYS A 1 89 ? -26.118 -0.403 42.180 1.00 94.00 89 LYS A CA 1
ATOM 734 C C . LYS A 1 89 ? -25.623 -1.554 43.056 1.00 94.00 89 LYS A C 1
ATOM 736 O O . LYS A 1 89 ? -26.327 -1.936 43.980 1.00 94.00 89 LYS A O 1
ATOM 741 N N . MET A 1 90 ? -24.446 -2.113 42.763 1.00 91.69 90 MET A N 1
ATOM 742 C CA . MET A 1 90 ? -23.849 -3.161 43.596 1.00 91.69 90 MET A CA 1
ATOM 743 C C . MET A 1 90 ? -23.509 -2.630 44.987 1.00 91.69 90 MET A C 1
ATOM 745 O O . MET A 1 90 ? -23.843 -3.287 45.967 1.00 91.69 90 MET A O 1
ATOM 749 N N . ALA A 1 91 ? -22.903 -1.442 45.076 1.00 93.38 91 ALA A N 1
ATOM 750 C CA . ALA A 1 91 ? -22.604 -0.7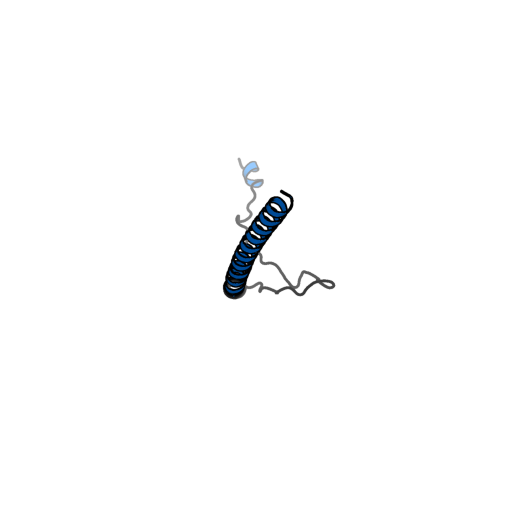97 46.350 1.00 93.38 91 ALA A CA 1
ATOM 751 C C . ALA A 1 91 ? -23.880 -0.522 47.161 1.00 93.38 91 ALA A C 1
ATOM 753 O O . ALA A 1 91 ? -23.937 -0.901 48.326 1.00 93.38 91 ALA A O 1
ATOM 754 N N . ASP A 1 92 ? -24.918 0.039 46.537 1.00 92.00 92 ASP A N 1
ATOM 755 C CA . ASP A 1 92 ? -26.205 0.308 47.188 1.00 92.00 92 ASP A CA 1
ATOM 756 C C . ASP A 1 92 ? -26.849 -0.996 47.691 1.00 92.00 92 ASP A C 1
ATOM 758 O O . ASP A 1 92 ? -27.197 -1.104 48.861 1.00 92.00 92 ASP A O 1
ATOM 762 N N . SER A 1 93 ? -26.906 -2.040 46.851 1.00 90.94 93 SER A N 1
ATOM 763 C CA . SER A 1 93 ? -27.460 -3.343 47.254 1.00 90.94 93 SER A CA 1
ATOM 764 C C . SER A 1 93 ? -26.668 -4.018 48.377 1.00 90.94 93 SER A C 1
ATOM 766 O O . SER A 1 93 ? -27.242 -4.693 49.230 1.00 90.94 93 SER A O 1
ATOM 768 N N . PHE A 1 94 ? -25.346 -3.835 48.393 1.00 91.44 94 PHE A N 1
ATOM 769 C CA . PHE A 1 94 ? -24.481 -4.349 49.448 1.00 91.44 94 PHE A CA 1
ATOM 770 C C . PHE A 1 94 ? -24.755 -3.637 50.778 1.00 91.44 94 PHE A C 1
ATOM 772 O O . PHE A 1 94 ? -24.874 -4.299 51.807 1.00 91.44 94 PHE A O 1
ATOM 779 N N . LEU A 1 95 ? -24.909 -2.309 50.750 1.00 92.25 95 LEU A N 1
ATOM 780 C CA . LEU A 1 95 ? -25.259 -1.515 51.928 1.00 92.25 95 LEU A CA 1
ATOM 781 C C . LEU A 1 95 ? -26.657 -1.854 52.460 1.00 92.25 95 LEU A C 1
ATOM 783 O O . LEU A 1 95 ? -26.803 -2.020 53.667 1.00 92.25 95 LEU A O 1
ATOM 787 N N . ASP A 1 96 ? -27.650 -2.025 51.584 1.00 90.38 96 ASP A N 1
ATOM 788 C CA . ASP A 1 96 ? -29.005 -2.432 51.981 1.00 90.38 96 ASP A CA 1
ATOM 789 C C . ASP A 1 96 ? -29.012 -3.818 52.645 1.00 90.38 96 ASP A C 1
ATOM 791 O O . ASP A 1 96 ? -29.679 -4.024 53.65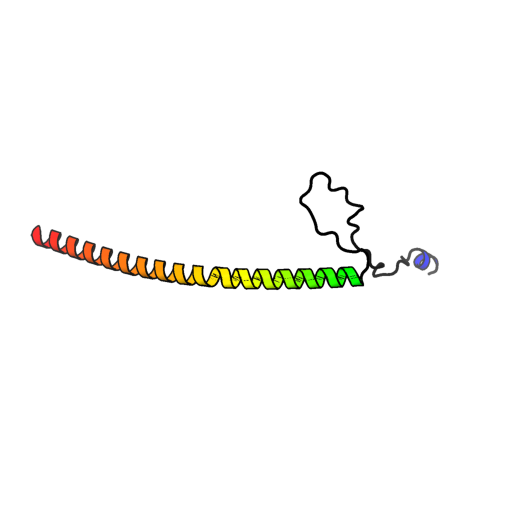6 1.00 90.38 96 ASP A O 1
ATOM 795 N N . THR A 1 97 ? -28.233 -4.768 52.115 1.00 89.62 97 THR A N 1
ATOM 796 C CA . THR A 1 97 ? -28.127 -6.116 52.702 1.00 89.62 97 THR A CA 1
ATOM 797 C C . THR A 1 97 ? -27.473 -6.064 54.085 1.00 89.62 97 THR A C 1
ATOM 799 O O . THR A 1 97 ? -27.973 -6.679 55.020 1.00 89.62 97 THR A O 1
ATOM 802 N N . LEU A 1 98 ? -26.399 -5.280 54.244 1.00 87.31 98 LEU A N 1
ATOM 803 C CA . LEU A 1 98 ? -25.748 -5.064 55.541 1.00 87.31 98 LEU A CA 1
ATOM 804 C C . LEU A 1 98 ? -26.661 -4.379 56.565 1.00 87.31 98 LEU A C 1
ATOM 806 O O . LEU A 1 98 ? -26.576 -4.684 57.750 1.00 87.31 98 LEU A O 1
ATOM 810 N N . ALA A 1 99 ? -27.502 -3.443 56.124 1.00 80.94 99 ALA A N 1
ATOM 811 C CA . ALA A 1 99 ? -28.439 -2.743 56.995 1.00 80.94 99 ALA A CA 1
ATOM 812 C C . ALA A 1 99 ? -29.605 -3.636 57.449 1.00 80.94 99 ALA A C 1
ATOM 814 O O . ALA A 1 99 ? -30.113 -3.438 58.546 1.00 80.94 99 ALA A O 1
ATOM 815 N N . ASN A 1 100 ? -30.012 -4.609 56.628 1.00 79.38 100 ASN A N 1
ATOM 816 C CA . ASN A 1 100 ? -31.077 -5.562 56.952 1.00 79.38 100 ASN A CA 1
ATOM 817 C C . ASN A 1 100 ? -30.620 -6.756 57.814 1.00 79.38 100 ASN A C 1
ATOM 819 O O . ASN A 1 100 ? -31.475 -7.430 58.384 1.00 79.38 100 ASN A O 1
ATOM 823 N N . ASP A 1 101 ? -29.315 -7.037 57.883 1.00 67.31 101 ASP A N 1
ATOM 824 C CA . ASP A 1 101 ? -28.724 -8.086 58.736 1.00 67.31 101 ASP A CA 1
ATOM 825 C C . ASP A 1 101 ? -28.401 -7.597 60.172 1.00 67.31 101 ASP A C 1
ATOM 827 O O . ASP A 1 101 ? -27.907 -8.376 60.993 1.00 67.31 101 ASP A O 1
ATOM 831 N N . MET A 1 102 ? -28.682 -6.324 60.484 1.00 50.62 102 MET A N 1
ATOM 832 C CA . MET A 1 102 ? -28.557 -5.689 61.811 1.00 50.62 102 MET A CA 1
ATOM 833 C C . MET A 1 102 ? -29.929 -5.442 62.444 1.00 50.62 102 MET A C 1
ATOM 835 O O . MET A 1 102 ? -30.006 -5.515 63.693 1.00 50.62 102 MET A O 1
#

InterPro domains:
  IPR025066 Coiled-coil domain-containing protein 174-like [PTHR15885] (5-94)

pLDDT: mean 85.26, std 10.17, range [50.62, 97.38]

Foldseek 3Di:
DVVVVVPDDPADPVHDDFDDQPVPDDPPPDDDDDGADRDPVRNVVVVVVVVVVVVVVVVVVVVVCVVVVVVVVVVVVVVVVVVVVVVVVVVVVVVVVVVVVD